Protein AF-A0A384KGP7-F1 (afdb_monomer)

Solvent-accessible surface area (backbone atoms only — not comparable to full-atom values): 6827 Å² total; per-residue (Å²): 132,84,85,70,62,45,77,57,67,68,59,53,52,50,53,49,53,56,48,69,69,35,86,45,42,75,49,75,47,37,33,96,32,83,85,75,50,64,30,38,41,29,36,30,44,22,80,66,40,88,73,60,54,51,92,55,60,26,38,38,39,41,34,64,24,25,58,81,92,47,74,32,37,38,41,36,40,40,29,82,60,73,25,43,32,36,32,49,35,26,60,82,90,49,67,90,63,40,68,64,36,77,52,72,52,72,52,81,80,73,78,79,79,77,82,77,84,129

Mean predicted aligned error: 6.72 Å

Secondary structure (DSSP, 8-state):
-PPPSBPPHHHHHHHHHHHHT-TTEEEEEEES-TTT--EEEEEE-TTTSSS---SSPPEEEEEEEEETTEEEEEEEEE-TTT-EEEEEEESSS-GGG-SSEEEEEE------------

Nearest PDB structures (foldseek):
  3mm0-assembly1_B  TM=4.408E-01  e=1.819E+00  Gallus gallus
  2of8-assembly1_B  TM=4.603E-01  e=4.304E+00  Gallus gallus
  2fhl-assembly1_A  TM=4.790E-01  e=6.274E+00  Gallus gallus
  3mm0-assembly1_C  TM=4.289E-01  e=5.059E+00  Gallus gallus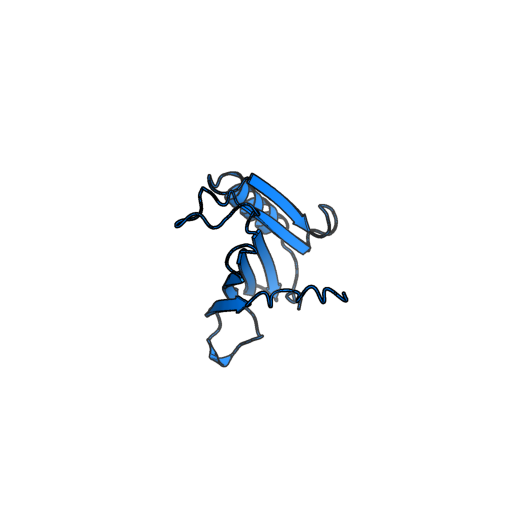

Organism: Haloferax volcanii (strain ATCC 29605 / DSM 3757 / JCM 8879 / NBRC 14742 / NCIMB 2012 / VKM B-1768 / DS2) (NCBI:txid309800)

Foldseek 3Di:
DQADADDDVVVVVVVQVVQVPDPQFDDKAQPPHPVVRQWIKTWGDQVPDVVRQDDGTKIWIWGWHDDDPDIWIWTKIARPRFQKIKIWTQHDPCPVQPRIHIDIDHDDPDPPPPPDDD

Structure (mmCIF, N/CA/C/O backbone):
data_AF-A0A384KGP7-F1
#
_entry.id   AF-A0A384KGP7-F1
#
loop_
_atom_site.group_PDB
_atom_site.id
_atom_site.type_symbol
_atom_site.label_atom_id
_atom_site.label_alt_id
_atom_site.label_comp_id
_atom_site.label_asym_id
_atom_site.label_entity_id
_atom_site.label_seq_id
_atom_site.pdbx_PDB_ins_code
_atom_site.Cartn_x
_atom_site.Cartn_y
_atom_site.Cartn_z
_atom_site.occupancy
_atom_site.B_iso_or_equiv
_atom_site.auth_seq_id
_atom_site.auth_comp_id
_atom_site.auth_asym_id
_atom_site.auth_atom_id
_atom_site.pdbx_PDB_model_num
ATOM 1 N N . MET A 1 1 ? 14.121 3.043 1.998 1.00 52.97 1 MET A N 1
ATOM 2 C CA . MET A 1 1 ? 14.757 3.522 0.748 1.00 52.97 1 MET A CA 1
ATOM 3 C C . MET A 1 1 ? 13.686 3.532 -0.331 1.00 52.97 1 MET A C 1
ATOM 5 O O . MET A 1 1 ? 12.874 2.626 -0.308 1.00 52.97 1 MET A O 1
ATOM 9 N N . GLU A 1 2 ? 13.605 4.547 -1.188 1.00 71.06 2 GLU A N 1
ATOM 10 C CA . GLU A 1 2 ? 12.658 4.554 -2.324 1.00 71.06 2 GLU A CA 1
ATOM 11 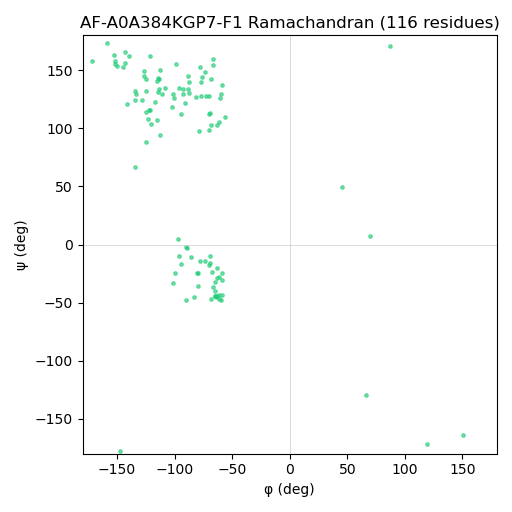C C . GLU A 1 2 ? 13.158 3.591 -3.415 1.00 71.06 2 GLU A C 1
ATOM 13 O O . GLU A 1 2 ? 14.373 3.414 -3.554 1.00 71.06 2 GLU A O 1
ATOM 18 N N . LEU A 1 3 ? 12.254 2.961 -4.170 1.00 81.75 3 LEU A N 1
ATOM 19 C CA . LEU A 1 3 ? 12.644 2.105 -5.292 1.00 81.75 3 LEU A CA 1
ATOM 20 C C . LEU A 1 3 ? 13.245 2.930 -6.436 1.00 81.75 3 LEU A C 1
ATOM 22 O O . LEU A 1 3 ? 12.778 4.022 -6.768 1.00 81.75 3 LEU A O 1
ATOM 26 N N . SER A 1 4 ? 14.262 2.368 -7.088 1.00 83.94 4 SER A N 1
ATOM 27 C CA . SER A 1 4 ? 14.830 2.930 -8.313 1.00 83.94 4 SER A CA 1
ATOM 28 C C . SER A 1 4 ? 13.954 2.630 -9.532 1.00 83.94 4 SER A C 1
ATOM 30 O O . SER A 1 4 ? 13.288 1.601 -9.579 1.00 83.94 4 SER A O 1
ATOM 32 N N . GLY A 1 5 ? 14.003 3.492 -10.548 1.00 88.50 5 GLY A N 1
ATOM 33 C CA . GLY A 1 5 ? 13.313 3.286 -11.824 1.00 88.50 5 GLY A CA 1
ATOM 34 C C . GLY A 1 5 ? 12.284 4.367 -12.139 1.00 88.50 5 GLY A C 1
ATOM 35 O O . GLY A 1 5 ? 12.215 5.398 -11.469 1.00 88.50 5 GLY A O 1
ATOM 36 N N . THR A 1 6 ? 11.502 4.146 -13.192 1.00 91.94 6 THR A N 1
ATOM 37 C CA . THR A 1 6 ? 10.477 5.084 -13.663 1.00 91.94 6 THR A CA 1
ATOM 38 C C . THR A 1 6 ? 9.086 4.703 -13.169 1.00 91.94 6 THR A C 1
ATOM 40 O O . THR A 1 6 ? 8.807 3.548 -12.850 1.00 91.94 6 THR A O 1
ATOM 43 N N . ILE A 1 7 ? 8.208 5.703 -13.096 1.00 91.19 7 ILE A N 1
ATOM 44 C CA . ILE A 1 7 ? 6.793 5.535 -12.758 1.00 91.19 7 ILE A CA 1
ATOM 45 C C . ILE A 1 7 ? 5.998 5.384 -14.050 1.00 91.19 7 ILE A C 1
ATOM 47 O O . ILE A 1 7 ? 6.141 6.207 -14.954 1.00 91.19 7 ILE A O 1
ATOM 51 N N . ASP A 1 8 ? 5.106 4.400 -14.092 1.00 91.19 8 ASP A N 1
ATOM 52 C CA . ASP A 1 8 ? 4.021 4.357 -15.069 1.00 91.19 8 ASP A CA 1
ATOM 53 C C . ASP A 1 8 ? 2.718 4.802 -14.390 1.00 91.19 8 ASP A C 1
ATOM 55 O O . ASP A 1 8 ? 2.250 4.182 -13.431 1.00 91.19 8 ASP A O 1
ATOM 59 N N . SER A 1 9 ? 2.129 5.898 -14.878 1.00 90.38 9 SER A N 1
ATOM 60 C CA . SER A 1 9 ? 0.891 6.443 -14.306 1.00 90.38 9 SER A CA 1
ATOM 61 C C . SER A 1 9 ? -0.300 5.498 -14.465 1.00 90.38 9 SER A C 1
ATOM 63 O O . SER A 1 9 ? -1.141 5.453 -13.572 1.00 90.38 9 SER A O 1
ATOM 65 N N . SER A 1 10 ? -0.356 4.713 -15.544 1.00 93.25 10 SER A N 1
ATOM 66 C CA . SER A 1 10 ? -1.457 3.772 -15.787 1.00 93.25 10 SER A CA 1
ATOM 67 C C . SER A 1 10 ? -1.468 2.633 -14.763 1.00 93.25 10 SER A C 1
ATOM 69 O O . SER A 1 10 ? -2.528 2.232 -14.281 1.00 93.25 10 SER A O 1
ATOM 71 N N . VAL A 1 11 ? -0.281 2.174 -14.349 1.00 94.62 11 VAL A N 1
ATOM 72 C CA . VAL A 1 11 ? -0.124 1.183 -13.277 1.00 94.62 11 VAL A CA 1
ATOM 73 C C . VAL A 1 11 ? -0.616 1.758 -11.953 1.00 94.62 11 VAL A C 1
ATOM 75 O O . VAL A 1 11 ? -1.378 1.105 -11.248 1.00 94.62 11 VAL A O 1
ATOM 78 N N . TYR A 1 12 ? -0.246 2.999 -11.631 1.00 94.00 12 TYR A N 1
ATOM 79 C CA . TYR A 1 12 ? -0.684 3.659 -10.398 1.00 94.00 12 TYR A CA 1
ATOM 80 C C . TYR A 1 12 ? -2.196 3.896 -10.364 1.00 94.00 12 TYR A C 1
ATOM 82 O O . TYR A 1 12 ? -2.831 3.683 -9.334 1.00 94.00 12 TYR A O 1
ATOM 90 N N . GLU A 1 13 ? -2.792 4.291 -11.486 1.00 94.19 13 GLU A N 1
ATOM 91 C CA . GLU A 1 13 ? -4.241 4.458 -11.606 1.00 94.19 13 GLU A CA 1
ATOM 92 C C . GLU A 1 13 ? -4.978 3.127 -11.418 1.00 94.19 13 GLU A C 1
ATOM 94 O O . GLU A 1 13 ? -5.942 3.069 -10.653 1.00 94.19 13 GLU A O 1
ATOM 99 N N . GLY A 1 14 ? -4.485 2.047 -12.032 1.00 96.62 14 GLY A N 1
ATOM 100 C CA . GLY A 1 14 ? -5.044 0.706 -11.862 1.00 96.62 14 GLY A CA 1
ATOM 101 C C . GLY A 1 14 ? -4.907 0.172 -10.433 1.00 96.62 14 GLY A C 1
ATOM 102 O O . GLY A 1 14 ? -5.871 -0.346 -9.872 1.00 96.62 14 GLY A O 1
ATOM 103 N N . LEU A 1 15 ? -3.735 0.333 -9.811 1.00 96.50 15 LEU A N 1
ATOM 104 C CA . LEU A 1 15 ? -3.504 -0.063 -8.417 1.00 96.50 15 LEU A CA 1
ATOM 105 C C . LEU A 1 15 ? -4.412 0.713 -7.461 1.00 96.50 15 LEU A C 1
ATOM 107 O O . LEU A 1 15 ? -5.016 0.121 -6.565 1.00 96.50 15 LEU A O 1
ATOM 111 N N . LYS A 1 16 ? -4.560 2.023 -7.678 1.00 95.75 16 LYS A N 1
ATOM 112 C CA . LYS A 1 16 ? -5.462 2.857 -6.887 1.00 95.75 16 LYS A CA 1
ATOM 113 C C . LYS A 1 16 ? -6.912 2.391 -7.021 1.00 95.75 16 LYS A C 1
ATOM 115 O O . LYS A 1 16 ? -7.573 2.235 -6.000 1.00 95.75 16 LYS A O 1
ATOM 120 N N . ASP A 1 17 ? -7.389 2.124 -8.237 1.00 97.38 17 ASP A N 1
ATOM 121 C CA . ASP A 1 17 ? -8.745 1.607 -8.471 1.00 97.38 17 ASP A CA 1
ATOM 122 C C . ASP A 1 17 ? -8.984 0.263 -7.757 1.00 97.38 17 ASP A C 1
ATOM 124 O O . ASP A 1 17 ? -10.008 0.075 -7.097 1.00 97.38 17 ASP A O 1
ATOM 128 N N . VAL A 1 18 ? -8.018 -0.660 -7.820 1.00 97.56 18 VAL A N 1
ATOM 129 C CA . VAL A 1 18 ? -8.095 -1.949 -7.110 1.00 97.56 18 VAL A CA 1
ATOM 130 C C . VAL A 1 18 ? -8.227 -1.745 -5.602 1.00 97.56 18 VAL A C 1
ATOM 132 O O . VAL A 1 18 ? -9.101 -2.355 -4.983 1.00 97.56 18 VAL A O 1
ATOM 135 N N . LEU A 1 19 ? -7.396 -0.881 -5.013 1.00 97.50 19 LEU A N 1
ATOM 136 C CA . LEU A 1 19 ? -7.429 -0.597 -3.578 1.00 97.50 19 LEU A CA 1
ATOM 137 C C . LEU A 1 19 ? -8.744 0.073 -3.169 1.00 97.50 19 LEU A C 1
ATOM 139 O O . LEU A 1 19 ? -9.371 -0.356 -2.207 1.00 97.50 19 LEU A O 1
ATOM 143 N N . GLN A 1 20 ? -9.220 1.054 -3.937 1.00 97.38 20 GLN A N 1
ATOM 144 C CA . GLN A 1 20 ? -10.469 1.769 -3.653 1.00 97.38 20 GLN A CA 1
ATOM 145 C C . GLN A 1 20 ? -11.707 0.863 -3.661 1.00 97.38 20 GLN A C 1
ATOM 147 O O . GLN A 1 20 ? -12.690 1.155 -2.983 1.00 97.38 20 GLN A O 1
ATOM 152 N N . ARG A 1 21 ? -11.678 -0.235 -4.422 1.00 97.44 21 ARG A N 1
ATOM 153 C CA . ARG A 1 21 ? -12.776 -1.211 -4.478 1.00 97.44 21 ARG A CA 1
ATOM 154 C C . ARG A 1 21 ? -12.709 -2.271 -3.380 1.00 97.44 21 ARG A C 1
ATOM 156 O O . ARG A 1 21 ? -13.666 -3.032 -3.227 1.00 97.44 21 ARG A O 1
ATOM 163 N N . HIS A 1 22 ? -11.604 -2.369 -2.643 1.00 97.56 22 HIS A N 1
ATOM 164 C CA . HIS A 1 22 ? -11.451 -3.406 -1.634 1.00 97.56 22 HIS A CA 1
ATOM 165 C C . HIS A 1 22 ? -12.254 -3.062 -0.366 1.00 97.56 22 HIS A C 1
ATOM 167 O O . HIS A 1 22 ? -12.049 -1.997 0.210 1.00 97.56 22 HIS A O 1
ATOM 173 N N . PRO A 1 23 ? -13.120 -3.958 0.151 1.00 96.50 23 PRO A N 1
ATOM 174 C CA . PRO A 1 23 ? -13.957 -3.647 1.309 1.00 96.50 23 PRO A CA 1
ATOM 175 C C . PRO A 1 23 ? -13.180 -3.260 2.569 1.00 96.50 23 PRO A C 1
ATOM 177 O O . PRO A 1 23 ? -13.698 -2.508 3.381 1.00 96.50 23 PRO A O 1
ATOM 180 N N . ALA A 1 24 ? -11.970 -3.773 2.783 1.00 96.94 24 ALA A N 1
ATOM 181 C CA . ALA A 1 24 ? -11.187 -3.404 3.965 1.00 96.94 24 ALA A CA 1
ATOM 182 C C . ALA A 1 24 ? -10.597 -1.986 3.900 1.00 96.94 24 ALA A C 1
ATOM 184 O O . ALA A 1 24 ? -10.150 -1.494 4.925 1.00 96.94 24 ALA A O 1
ATOM 185 N N . VAL A 1 25 ? -10.578 -1.347 2.728 1.00 98.06 25 VAL A N 1
ATOM 186 C CA . VAL A 1 25 ? -9.933 -0.048 2.519 1.00 98.06 25 VAL A CA 1
ATOM 187 C C . VAL A 1 25 ? -10.907 1.084 2.838 1.00 98.06 25 VAL A C 1
ATOM 189 O O . VAL A 1 25 ? -12.041 1.095 2.358 1.00 98.06 25 VAL A O 1
ATOM 192 N N . THR A 1 26 ? -10.463 2.044 3.646 1.00 97.75 26 THR A N 1
ATOM 193 C CA . THR A 1 26 ? -11.242 3.229 4.043 1.00 97.75 26 THR A CA 1
ATOM 194 C C . THR A 1 26 ? -10.838 4.473 3.263 1.00 97.75 26 THR A C 1
ATOM 196 O O . THR A 1 26 ? -11.687 5.318 2.974 1.00 97.75 26 THR A O 1
ATOM 199 N N . SER A 1 27 ? -9.564 4.587 2.892 1.00 97.19 27 SER A N 1
ATOM 200 C CA . SER A 1 27 ? -9.032 5.705 2.115 1.00 97.19 27 SER A CA 1
ATOM 201 C C . SER A 1 27 ? -7.856 5.250 1.244 1.00 97.19 27 SER A C 1
ATOM 203 O O . SER A 1 27 ? -7.203 4.251 1.540 1.00 97.19 27 SER A O 1
ATOM 205 N N . VAL A 1 28 ? -7.616 5.956 0.131 1.00 97.38 28 VAL A N 1
ATOM 206 C CA . VAL A 1 28 ? -6.460 5.727 -0.754 1.00 97.38 28 VAL A CA 1
ATOM 207 C C . VAL A 1 28 ? -5.930 7.064 -1.266 1.00 97.38 28 VAL A C 1
ATOM 209 O O . VAL A 1 28 ? -6.654 7.794 -1.958 1.00 97.38 28 VAL A O 1
ATOM 212 N N . SER A 1 29 ? -4.665 7.367 -0.983 1.00 94.06 29 SER A N 1
ATOM 213 C CA . SER A 1 29 ? -3.961 8.582 -1.404 1.00 94.06 29 SER A CA 1
ATOM 214 C C . SER A 1 29 ? -2.720 8.263 -2.243 1.00 94.06 29 SER A C 1
ATOM 216 O O . SER A 1 29 ? -2.219 7.140 -2.273 1.00 94.06 29 SER A O 1
ATOM 218 N N . TYR A 1 30 ? -2.245 9.273 -2.971 1.00 91.94 30 TYR A N 1
ATOM 219 C CA . TYR A 1 30 ? -0.894 9.283 -3.522 1.00 91.94 30 TYR A CA 1
ATOM 220 C C . TYR A 1 30 ? -0.003 10.060 -2.560 1.00 91.94 30 TYR A C 1
ATOM 222 O O . TYR A 1 30 ? -0.375 11.166 -2.173 1.00 91.94 30 TYR A O 1
ATOM 230 N N . GLU A 1 31 ? 1.174 9.528 -2.261 1.00 89.75 31 GLU A N 1
ATOM 231 C CA . GLU A 1 31 ? 2.134 10.132 -1.343 1.00 89.75 31 GLU A CA 1
ATOM 232 C C . GLU A 1 31 ? 3.412 10.581 -2.082 1.00 89.75 31 GLU A C 1
ATOM 234 O O . GLU A 1 31 ? 3.857 9.898 -3.015 1.00 89.75 31 GLU A O 1
ATOM 239 N N . PRO A 1 32 ? 4.026 11.725 -1.715 1.00 81.38 32 PRO A N 1
ATOM 240 C CA . PRO A 1 32 ? 3.539 12.687 -0.716 1.00 81.38 32 PRO A CA 1
ATOM 241 C C . PRO A 1 32 ? 2.2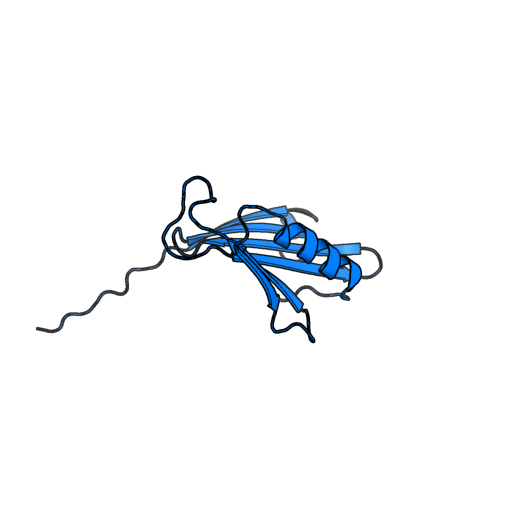98 13.470 -1.180 1.00 81.38 32 PRO A C 1
ATOM 243 O O . PRO A 1 32 ? 1.613 14.084 -0.372 1.00 81.38 32 PRO A O 1
ATOM 246 N N . ASP A 1 33 ? 2.023 13.482 -2.487 1.00 81.75 33 ASP A N 1
ATOM 247 C CA . ASP A 1 33 ? 0.833 14.106 -3.051 1.00 81.75 33 ASP A CA 1
ATOM 248 C C . ASP A 1 33 ? 0.488 13.538 -4.442 1.00 81.75 33 ASP A C 1
ATOM 250 O O . ASP A 1 33 ? 1.232 12.762 -5.053 1.00 81.75 33 ASP A O 1
ATOM 254 N N . SER A 1 34 ? -0.664 13.963 -4.969 1.00 69.31 34 SER A N 1
ATOM 255 C CA . SER A 1 34 ? -1.191 13.548 -6.278 1.00 69.31 34 SER A CA 1
ATOM 256 C C . SER A 1 34 ? -0.425 14.060 -7.504 1.00 69.31 34 SER A C 1
ATOM 258 O O . SER A 1 34 ? -0.711 13.605 -8.612 1.00 69.31 34 SER A O 1
ATOM 260 N N . ILE A 1 35 ? 0.513 14.990 -7.329 1.00 65.19 35 ILE A N 1
ATOM 261 C CA . ILE A 1 35 ? 1.364 15.535 -8.390 1.00 65.19 35 ILE A CA 1
ATOM 262 C C . ILE A 1 35 ? 2.635 14.688 -8.492 1.00 65.19 35 ILE A C 1
ATOM 264 O O . ILE A 1 35 ? 2.994 14.264 -9.587 1.00 65.19 35 ILE A O 1
ATOM 268 N N . VAL A 1 36 ? 3.288 14.402 -7.360 1.00 74.31 36 VAL A N 1
ATOM 269 C CA . VAL A 1 36 ? 4.546 13.639 -7.319 1.00 74.31 36 VAL A CA 1
ATOM 270 C C . VAL A 1 36 ? 4.303 12.128 -7.440 1.00 74.31 36 VAL A C 1
ATOM 272 O O . VAL A 1 36 ? 5.103 11.441 -8.071 1.00 74.31 36 VAL A O 1
ATOM 275 N N . LYS A 1 37 ? 3.202 11.607 -6.870 1.00 80.25 37 LYS A N 1
ATOM 276 C CA . LYS A 1 37 ? 2.766 10.196 -6.954 1.00 80.25 37 LYS A CA 1
ATOM 277 C C . LYS A 1 37 ? 3.889 9.171 -6.724 1.00 80.25 37 LYS A C 1
ATOM 279 O O . LYS A 1 37 ? 4.053 8.238 -7.510 1.00 80.25 37 LYS A O 1
ATOM 284 N N . LYS A 1 38 ? 4.679 9.313 -5.655 1.00 83.62 38 LYS A N 1
ATOM 285 C CA . LYS A 1 38 ? 5.787 8.380 -5.395 1.00 83.62 38 LYS A CA 1
ATOM 286 C C . LYS A 1 38 ? 5.281 6.998 -5.018 1.00 83.62 38 LYS A C 1
ATOM 288 O O . LYS A 1 38 ? 5.756 6.019 -5.586 1.00 83.62 38 LYS A O 1
ATOM 293 N N . PHE A 1 39 ? 4.319 6.901 -4.115 1.00 89.81 39 PHE A N 1
ATOM 294 C CA . PHE A 1 39 ? 3.688 5.639 -3.733 1.00 89.81 39 PHE A CA 1
ATOM 295 C C . PHE A 1 39 ? 2.197 5.856 -3.470 1.00 89.81 39 PHE A C 1
ATOM 297 O O . PHE A 1 39 ? 1.729 6.994 -3.414 1.00 89.81 39 PHE A O 1
ATOM 304 N N . ILE A 1 40 ? 1.439 4.767 -3.405 1.00 95.62 40 ILE A N 1
ATOM 305 C CA . ILE A 1 40 ? 0.031 4.768 -3.016 1.00 95.62 40 ILE A CA 1
ATOM 306 C C . ILE A 1 40 ? -0.029 4.307 -1.569 1.00 95.62 40 ILE A C 1
ATOM 308 O O . ILE A 1 40 ? 0.532 3.262 -1.252 1.00 95.62 40 ILE A O 1
ATOM 312 N N . GLN A 1 41 ? -0.715 5.055 -0.71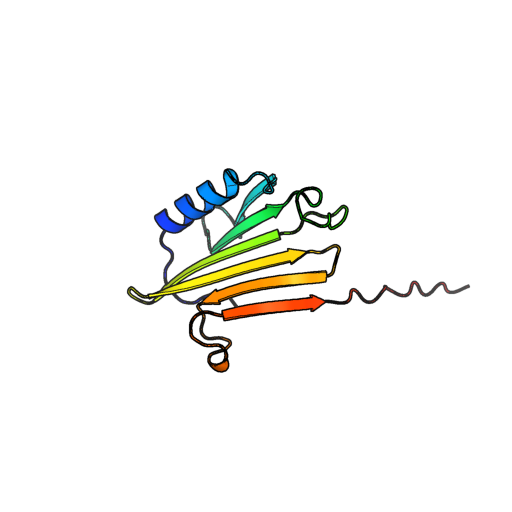5 1.00 97.12 41 GLN A N 1
ATOM 313 C CA . GLN A 1 41 ? -1.011 4.623 0.644 1.00 97.12 41 GLN A CA 1
ATOM 314 C C . GLN A 1 41 ? -2.508 4.365 0.758 1.00 97.12 41 GLN A C 1
ATOM 316 O O . GLN A 1 41 ? -3.326 5.196 0.358 1.00 97.12 41 GLN A O 1
ATOM 321 N N . ALA A 1 42 ? -2.869 3.194 1.274 1.00 98.00 42 ALA A N 1
ATOM 322 C CA . ALA A 1 42 ? -4.240 2.862 1.625 1.00 98.00 42 ALA A CA 1
ATOM 323 C C . ALA A 1 42 ? -4.367 2.680 3.137 1.00 98.00 42 ALA A C 1
ATOM 325 O O . ALA A 1 42 ? -3.591 1.938 3.737 1.00 98.00 42 ALA A O 1
ATOM 326 N N . GLU A 1 43 ? -5.365 3.317 3.742 1.00 98.12 43 GLU A N 1
ATOM 327 C CA . GLU A 1 43 ? -5.761 3.034 5.121 1.00 98.12 43 GLU A CA 1
ATOM 328 C C . GLU A 1 43 ? -6.794 1.908 5.142 1.00 98.12 43 GLU A C 1
ATOM 330 O O . GLU A 1 43 ? -7.646 1.794 4.251 1.00 98.12 43 GLU A O 1
ATOM 335 N N . LEU A 1 44 ? -6.720 1.074 6.175 1.00 98.12 44 LEU A N 1
ATOM 336 C CA . LEU A 1 44 ? -7.580 -0.086 6.355 1.00 98.12 44 LEU A CA 1
ATOM 337 C C . LEU A 1 44 ? -8.482 0.084 7.583 1.00 98.12 44 LEU A C 1
ATOM 339 O O . LEU A 1 44 ? -8.054 0.594 8.616 1.00 98.12 44 LEU A O 1
ATOM 343 N N . ASP A 1 45 ? -9.723 -0.398 7.494 1.00 97.69 45 ASP A N 1
ATOM 344 C CA . ASP A 1 45 ? -10.619 -0.539 8.646 1.00 97.69 45 ASP A CA 1
ATOM 345 C C . ASP A 1 45 ? -10.084 -1.668 9.544 1.00 97.69 45 ASP A C 1
ATOM 347 O O . ASP A 1 45 ? -10.128 -2.839 9.139 1.00 97.69 45 ASP A O 1
ATOM 351 N N . PRO A 1 46 ? -9.601 -1.369 10.764 1.00 96.94 46 PRO A N 1
ATOM 352 C CA . PRO A 1 46 ? -9.010 -2.381 11.632 1.00 96.94 46 PRO A CA 1
ATOM 353 C C . PRO A 1 46 ? -10.008 -3.467 12.053 1.00 96.94 46 PRO A C 1
ATOM 355 O O . PRO A 1 46 ? -9.589 -4.565 12.414 1.00 96.94 46 PRO A O 1
ATOM 358 N N . ASN A 1 47 ? -11.320 -3.211 11.971 1.00 97.38 47 ASN A N 1
ATOM 359 C CA . ASN A 1 47 ? -12.353 -4.213 12.258 1.00 97.38 47 ASN A CA 1
ATOM 360 C C . ASN A 1 47 ? -12.556 -5.209 11.108 1.00 97.38 47 ASN A C 1
ATOM 362 O O . ASN A 1 47 ? -13.210 -6.236 11.294 1.00 97.38 47 ASN A O 1
ATOM 366 N N . ARG A 1 48 ? -12.033 -4.902 9.914 1.00 96.19 48 ARG A N 1
ATOM 367 C CA . ARG A 1 48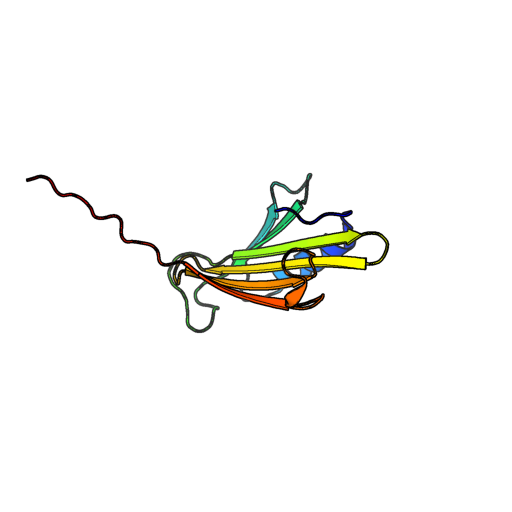 ? -12.095 -5.771 8.729 1.00 96.19 48 ARG A CA 1
ATOM 368 C C . ARG A 1 48 ? -10.830 -6.607 8.544 1.00 96.19 48 ARG A C 1
ATOM 370 O O . ARG A 1 48 ? -10.836 -7.525 7.726 1.00 96.19 48 ARG A O 1
ATOM 377 N N . VAL A 1 49 ? -9.772 -6.323 9.303 1.00 93.94 49 VAL A N 1
ATOM 378 C CA . VAL A 1 49 ? -8.608 -7.208 9.437 1.00 93.94 49 VAL A CA 1
ATOM 379 C C . VAL A 1 49 ? -8.976 -8.369 10.365 1.00 93.94 49 VAL A C 1
ATOM 381 O O . VAL A 1 49 ? -9.761 -8.198 11.295 1.00 93.94 49 VAL A O 1
ATOM 384 N N . VAL A 1 50 ? -8.465 -9.574 10.093 1.00 91.88 50 VAL A N 1
ATOM 385 C CA . VAL A 1 50 ? -8.805 -10.784 10.859 1.00 91.88 50 VAL A CA 1
ATOM 386 C C . VAL A 1 50 ? -7.540 -11.400 11.472 1.00 91.88 50 VAL A C 1
ATOM 388 O O . VAL A 1 50 ? -6.691 -11.879 10.719 1.00 91.88 50 VAL A O 1
ATOM 391 N N . PRO A 1 51 ? -7.420 -11.453 12.816 1.00 93.19 51 PRO A N 1
ATOM 392 C CA . PRO A 1 51 ? -8.328 -10.855 13.805 1.00 93.19 51 PRO A CA 1
ATOM 393 C C . PRO A 1 51 ? -8.306 -9.318 13.751 1.00 93.19 51 PRO A C 1
ATOM 395 O O . PRO A 1 51 ? -7.341 -8.738 13.258 1.00 93.19 51 PRO A O 1
ATOM 398 N N . ALA A 1 52 ? -9.352 -8.670 14.275 1.00 95.19 52 ALA A N 1
ATOM 399 C CA . ALA A 1 52 ? -9.398 -7.210 14.355 1.00 95.19 52 ALA A CA 1
ATOM 400 C C . ALA A 1 52 ? -8.219 -6.685 15.185 1.00 95.19 52 ALA A C 1
ATOM 402 O O . ALA A 1 52 ? -7.882 -7.267 16.221 1.00 95.19 52 ALA A O 1
ATOM 403 N N . THR A 1 53 ? -7.581 -5.611 14.722 1.00 93.00 53 THR A N 1
ATOM 404 C CA . THR A 1 53 ? -6.229 -5.260 15.182 1.00 93.00 53 THR A CA 1
ATOM 405 C C . THR A 1 53 ? -6.180 -4.163 16.240 1.00 93.00 53 THR A C 1
ATOM 407 O O . THR A 1 53 ? -5.254 -4.162 17.047 1.00 93.00 53 THR A O 1
ATOM 410 N N . GLY A 1 54 ? -7.179 -3.279 16.317 1.00 93.31 54 GLY A N 1
ATOM 411 C CA . GLY A 1 54 ? -7.261 -2.226 17.33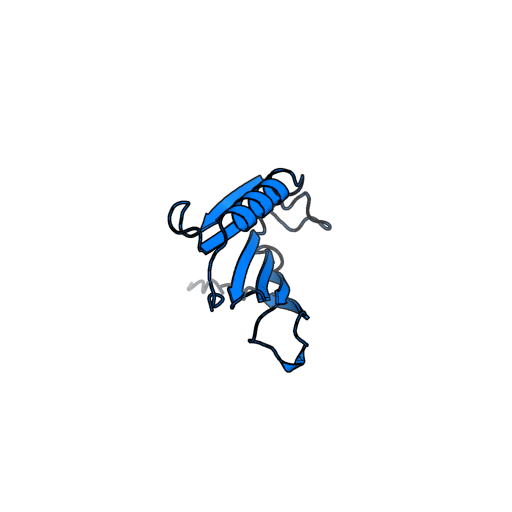6 1.00 93.31 54 GLY A CA 1
ATOM 412 C C . GLY A 1 54 ? -7.994 -0.969 16.853 1.00 93.31 54 GLY A C 1
ATOM 413 O O . GLY A 1 54 ? -8.737 -1.042 15.879 1.00 93.31 54 GLY A O 1
ATOM 414 N N . PRO A 1 55 ? -7.855 0.175 17.548 1.00 95.00 55 PRO A N 1
ATOM 415 C CA . PRO A 1 55 ? -8.532 1.416 17.168 1.00 95.00 55 PRO A CA 1
ATOM 416 C C . PRO A 1 55 ? -7.847 2.191 16.031 1.00 95.00 55 PRO A C 1
ATOM 418 O O . PRO A 1 55 ? -8.518 2.967 15.356 1.00 95.00 55 PRO A O 1
ATOM 421 N N . GLU A 1 56 ? -6.539 2.015 15.825 1.00 96.50 56 GLU A N 1
ATOM 422 C CA . GLU A 1 56 ? -5.784 2.766 14.817 1.00 96.50 56 GLU A CA 1
ATOM 423 C C . GLU A 1 56 ? -5.851 2.065 13.448 1.00 96.50 56 GLU A C 1
ATOM 425 O O . GLU A 1 56 ? -5.752 0.835 13.398 1.00 96.50 56 GLU A O 1
ATOM 430 N N . PRO A 1 57 ? -5.985 2.794 12.329 1.00 96.94 57 PRO A N 1
ATOM 431 C CA . PRO A 1 57 ? -6.017 2.188 11.002 1.00 96.94 57 PRO A CA 1
ATOM 432 C C . PRO A 1 57 ? -4.635 1.629 10.612 1.00 96.94 57 PRO A C 1
ATOM 434 O O . PRO A 1 57 ? -3.641 2.358 10.663 1.00 96.94 57 PRO A O 1
ATOM 437 N N . PRO A 1 58 ? -4.534 0.353 10.198 1.00 97.50 58 PRO A N 1
ATOM 438 C CA . PRO A 1 58 ? -3.351 -0.154 9.516 1.00 97.50 58 PRO A CA 1
ATOM 439 C C . PRO A 1 58 ? -3.189 0.505 8.146 1.00 97.50 58 PRO A C 1
ATOM 441 O O . PRO A 1 58 ? -4.176 0.908 7.524 1.00 97.50 58 PRO A O 1
ATOM 444 N N . THR A 1 59 ? -1.958 0.556 7.647 1.00 97.69 59 THR A N 1
ATOM 445 C CA . THR A 1 59 ? -1.656 1.082 6.314 1.00 97.69 59 THR A CA 1
ATOM 446 C C . THR A 1 59 ? -1.167 -0.013 5.379 1.00 97.69 59 THR A C 1
ATOM 448 O O . THR A 1 59 ? -0.553 -0.995 5.800 1.00 97.69 59 THR A O 1
ATOM 451 N N . LEU A 1 60 ? -1.444 0.163 4.090 1.00 97.62 60 LEU A N 1
ATOM 452 C CA . LEU A 1 60 ? -0.863 -0.599 2.997 1.00 97.62 60 LEU A CA 1
ATOM 453 C C . LEU A 1 60 ? -0.187 0.376 2.030 1.00 97.62 60 LEU A C 1
ATOM 455 O O . LEU A 1 60 ? -0.864 1.093 1.291 1.00 97.62 60 LEU A O 1
ATOM 459 N N . ASP A 1 61 ? 1.140 0.377 2.032 1.00 96.44 61 ASP A N 1
ATOM 460 C CA . ASP A 1 61 ? 1.959 1.179 1.130 1.00 96.44 61 ASP A CA 1
ATOM 461 C C . ASP A 1 61 ? 2.307 0.364 -0.118 1.00 96.44 61 ASP A C 1
ATOM 463 O O . ASP A 1 61 ? 2.790 -0.768 -0.030 1.00 96.44 61 ASP A O 1
ATOM 467 N N . VAL A 1 62 ? 2.067 0.941 -1.293 1.00 96.69 62 VAL A N 1
ATOM 468 C CA . VAL A 1 62 ? 2.338 0.324 -2.592 1.00 96.69 62 VAL A CA 1
ATOM 469 C C . VAL A 1 62 ? 3.223 1.241 -3.428 1.00 96.69 62 VAL A C 1
ATOM 471 O O . VAL A 1 62 ? 2.804 2.313 -3.867 1.00 96.69 62 VAL A O 1
ATOM 474 N N . GLU A 1 63 ? 4.447 0.798 -3.694 1.00 95.44 63 GLU A N 1
ATOM 475 C CA . GLU A 1 63 ? 5.375 1.435 -4.626 1.00 95.44 63 GLU A CA 1
ATOM 476 C C . GLU A 1 63 ? 5.618 0.507 -5.817 1.00 95.44 63 GLU A C 1
ATOM 478 O O . GLU A 1 63 ? 5.872 -0.684 -5.638 1.00 95.44 63 GLU A O 1
ATOM 483 N N . TRP A 1 64 ? 5.558 1.050 -7.034 1.00 95.25 64 TRP A N 1
ATOM 484 C CA . TRP A 1 64 ? 5.829 0.310 -8.265 1.00 95.25 64 TRP A CA 1
ATOM 485 C C . TRP A 1 64 ? 6.734 1.135 -9.184 1.00 95.25 64 TRP A C 1
ATOM 487 O O . TRP A 1 64 ? 6.507 2.327 -9.408 1.00 95.25 64 TRP A O 1
ATOM 497 N N . ARG A 1 65 ? 7.785 0.514 -9.712 1.00 94.19 65 ARG A N 1
ATOM 498 C CA . ARG A 1 65 ? 8.783 1.139 -10.587 1.00 94.19 65 ARG A CA 1
ATOM 499 C C . ARG A 1 65 ? 9.175 0.201 -11.714 1.00 94.19 65 ARG A C 1
ATOM 501 O O . ARG A 1 65 ? 8.984 -1.006 -11.608 1.00 94.19 65 ARG A O 1
ATOM 508 N N . PHE A 1 66 ? 9.770 0.754 -12.762 1.00 92.75 66 PHE A N 1
ATOM 509 C CA . PHE A 1 66 ? 10.328 -0.014 -13.870 1.00 92.75 66 PHE A CA 1
ATOM 510 C C . PHE A 1 66 ? 11.799 0.333 -14.097 1.00 92.75 66 PHE A C 1
ATOM 512 O O . PHE A 1 66 ? 12.174 1.507 -14.161 1.00 92.75 66 PHE A O 1
ATOM 519 N N . VAL A 1 67 ? 12.639 -0.693 -14.228 1.00 90.69 67 VAL A N 1
ATOM 520 C CA . VAL A 1 67 ? 14.038 -0.578 -14.656 1.00 90.69 67 VAL A CA 1
ATOM 521 C C . VAL A 1 67 ? 14.146 -1.245 -16.025 1.00 90.69 67 VAL A C 1
ATOM 523 O O . VAL A 1 67 ? 14.279 -2.462 -16.130 1.00 90.69 67 VAL A O 1
ATOM 526 N N . GLY A 1 68 ? 14.027 -0.447 -17.089 1.00 89.75 68 GLY A N 1
ATOM 527 C CA . GLY A 1 68 ? 13.739 -0.990 -18.420 1.00 89.75 68 GLY A CA 1
ATOM 528 C C . GLY A 1 68 ? 12.336 -1.598 -18.439 1.00 89.75 68 GLY A C 1
ATOM 529 O O . GLY A 1 68 ? 11.396 -0.957 -17.978 1.00 89.75 68 GLY A O 1
ATOM 530 N N . ASP A 1 69 ? 12.214 -2.839 -18.907 1.00 88.44 69 ASP A N 1
ATOM 531 C CA . ASP A 1 69 ? 10.940 -3.575 -18.928 1.00 88.44 69 ASP A CA 1
ATOM 532 C C . ASP A 1 69 ? 10.681 -4.373 -17.635 1.00 88.44 69 ASP A C 1
ATOM 534 O O . ASP A 1 69 ? 9.633 -5.000 -17.478 1.00 88.44 69 ASP A O 1
ATOM 538 N N . GLU A 1 70 ? 11.626 -4.366 -16.688 1.00 90.31 70 GLU A N 1
ATOM 539 C CA . GLU A 1 70 ? 11.529 -5.154 -15.460 1.00 90.31 70 GLU A CA 1
ATOM 540 C C . GLU A 1 70 ? 10.859 -4.358 -14.331 1.00 90.31 70 GLU A C 1
ATOM 542 O O . GLU A 1 70 ? 11.377 -3.306 -13.934 1.00 90.31 70 GLU A O 1
ATOM 547 N N . PRO A 1 71 ? 9.738 -4.842 -13.761 1.00 93.56 71 PRO A N 1
ATOM 548 C CA . PRO A 1 71 ? 9.098 -4.166 -12.647 1.00 93.56 71 PRO A CA 1
ATOM 549 C C . PRO A 1 71 ? 9.846 -4.426 -11.335 1.00 93.56 71 PRO A C 1
ATOM 551 O O . PRO A 1 71 ? 10.241 -5.553 -11.032 1.00 93.56 71 PRO A O 1
ATOM 554 N N . GLN A 1 72 ? 9.956 -3.383 -10.522 1.00 94.62 72 GLN A N 1
ATOM 555 C CA . GLN A 1 72 ? 10.303 -3.435 -9.106 1.00 94.62 72 GLN A CA 1
ATOM 556 C C . GLN A 1 72 ? 9.105 -2.952 -8.296 1.00 94.62 72 GLN A C 1
ATOM 558 O O . GLN A 1 72 ? 8.424 -2.010 -8.703 1.00 94.62 72 GLN A O 1
ATOM 563 N N . PHE A 1 73 ? 8.827 -3.578 -7.157 1.00 94.69 73 PHE A N 1
ATOM 564 C CA . PHE A 1 73 ? 7.695 -3.167 -6.332 1.00 94.69 73 PHE A CA 1
ATOM 565 C C . PHE A 1 73 ? 7.890 -3.462 -4.852 1.00 94.69 73 PHE A C 1
ATOM 567 O O . PHE A 1 73 ? 8.642 -4.357 -4.463 1.00 94.69 73 PHE A O 1
ATOM 574 N N . ARG A 1 74 ? 7.147 -2.720 -4.034 1.00 95.19 74 ARG A N 1
ATOM 575 C CA . ARG A 1 74 ? 6.975 -2.946 -2.601 1.00 95.19 74 ARG A CA 1
ATOM 576 C C . ARG A 1 74 ? 5.506 -2.819 -2.262 1.00 95.19 74 ARG A C 1
ATOM 578 O O . ARG A 1 74 ? 4.901 -1.796 -2.560 1.00 95.19 74 ARG A O 1
ATOM 585 N N . ILE A 1 75 ? 4.951 -3.859 -1.656 1.00 96.62 75 ILE A N 1
ATOM 586 C CA . ILE A 1 75 ? 3.591 -3.882 -1.119 1.00 96.62 75 ILE A CA 1
ATOM 587 C C . ILE A 1 75 ? 3.736 -4.182 0.366 1.00 96.62 75 ILE A C 1
ATOM 589 O O . ILE A 1 75 ? 4.030 -5.322 0.723 1.00 96.62 75 ILE A O 1
ATOM 593 N N . HIS A 1 76 ? 3.588 -3.167 1.212 1.00 96.00 76 HIS A N 1
ATOM 594 C CA . HIS A 1 76 ? 3.930 -3.230 2.629 1.00 96.00 76 HIS A CA 1
ATOM 595 C C . HIS A 1 76 ? 2.721 -2.903 3.501 1.00 96.00 76 HIS A C 1
ATOM 597 O O . HIS A 1 76 ? 2.218 -1.787 3.483 1.00 96.00 76 HIS A O 1
ATOM 603 N N . TYR A 1 77 ? 2.275 -3.875 4.285 1.00 96.88 77 TYR A N 1
ATOM 604 C CA . TYR A 1 77 ? 1.293 -3.704 5.345 1.00 96.88 77 TYR A CA 1
ATOM 605 C C . TYR A 1 77 ? 1.995 -3.339 6.656 1.00 96.88 77 TYR A C 1
ATOM 607 O O . TYR A 1 77 ? 2.960 -4.003 7.045 1.00 96.88 77 TYR A O 1
ATOM 615 N N . ALA A 1 78 ? 1.486 -2.334 7.362 1.00 96.25 78 ALA A N 1
ATOM 616 C CA . ALA A 1 78 ? 1.949 -1.962 8.691 1.00 96.25 78 ALA A CA 1
ATOM 617 C C . ALA A 1 78 ? 0.772 -1.743 9.644 1.00 96.25 78 ALA A C 1
ATOM 619 O O . ALA A 1 78 ? -0.158 -0.993 9.351 1.00 96.25 78 ALA A O 1
ATOM 620 N N . ASP A 1 79 ? 0.832 -2.380 10.811 1.00 95.62 79 AS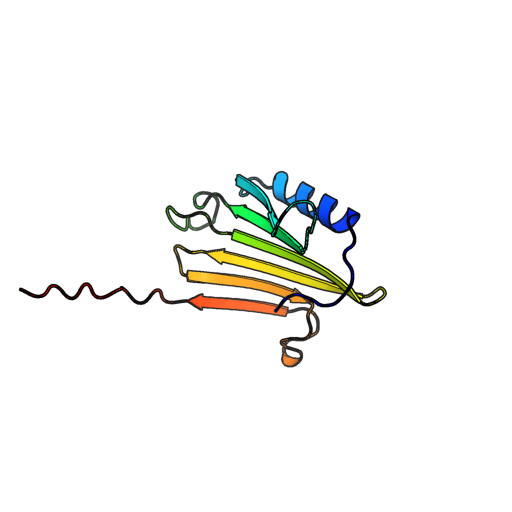P A N 1
ATOM 621 C CA . ASP A 1 79 ? -0.208 -2.293 11.827 1.00 95.62 79 ASP A CA 1
ATOM 622 C C . ASP A 1 79 ? 0.304 -1.608 13.099 1.00 95.62 79 ASP A C 1
ATOM 624 O O . ASP A 1 79 ? 1.048 -2.207 13.888 1.00 95.62 79 ASP A O 1
ATOM 628 N N . PRO A 1 80 ? -0.114 -0.360 13.359 1.00 94.69 80 PRO A N 1
ATOM 629 C CA . PRO A 1 80 ? 0.342 0.389 14.524 1.00 94.69 80 PRO A CA 1
ATOM 630 C C . PRO A 1 80 ? -0.179 -0.166 15.859 1.00 94.69 80 PRO A C 1
ATOM 632 O O . PRO A 1 80 ? 0.363 0.203 16.912 1.00 94.69 80 PRO A O 1
ATOM 635 N N . ASN A 1 81 ? -1.214 -1.014 15.844 1.00 94.62 81 ASN A N 1
ATOM 636 C CA . ASN A 1 81 ? -1.814 -1.584 17.048 1.00 94.62 81 ASN A CA 1
ATOM 637 C C . ASN A 1 81 ? -1.044 -2.813 17.531 1.00 94.62 81 ASN A C 1
ATOM 639 O O . ASN A 1 81 ? -0.753 -2.940 18.720 1.00 94.62 81 ASN A O 1
ATOM 643 N N . THR A 1 82 ? -0.699 -3.707 16.604 1.00 93.31 82 THR A N 1
ATOM 644 C CA . THR A 1 82 ? -0.007 -4.968 16.907 1.00 93.31 82 THR A CA 1
ATOM 645 C C . THR A 1 82 ? 1.511 -4.851 16.771 1.00 93.31 82 THR A C 1
ATOM 647 O O . THR A 1 82 ? 2.249 -5.698 17.277 1.00 93.31 82 THR A O 1
ATOM 650 N N . GLY A 1 83 ? 1.989 -3.802 16.092 1.00 93.44 83 GLY A N 1
ATOM 651 C CA . GLY A 1 83 ? 3.385 -3.658 15.688 1.00 93.44 83 GLY A CA 1
ATOM 652 C C . GLY A 1 83 ? 3.792 -4.641 14.590 1.00 93.44 83 GLY A C 1
ATOM 653 O O . GLY A 1 83 ? 4.983 -4.742 14.299 1.00 93.44 83 GLY A O 1
ATOM 654 N N . PHE A 1 84 ? 2.842 -5.391 14.024 1.00 94.69 84 PHE A N 1
ATOM 655 C CA . PHE A 1 84 ? 3.088 -6.342 12.951 1.00 94.69 84 PHE A CA 1
ATOM 656 C C . PHE A 1 84 ? 3.155 -5.626 11.609 1.00 94.69 84 PHE A C 1
ATOM 658 O O . PHE A 1 84 ? 2.214 -4.943 11.209 1.00 94.69 84 PHE A O 1
ATOM 665 N N . ASN A 1 85 ? 4.236 -5.869 10.881 1.00 94.81 85 ASN A N 1
ATOM 666 C CA . ASN A 1 85 ? 4.385 -5.415 9.512 1.00 94.81 85 ASN A CA 1
ATOM 667 C C . ASN A 1 85 ? 4.741 -6.604 8.625 1.00 94.81 85 ASN A C 1
ATOM 669 O O . ASN A 1 85 ? 5.491 -7.491 9.043 1.00 94.81 85 ASN A O 1
ATOM 673 N N . CYS A 1 86 ? 4.258 -6.610 7.390 1.00 95.94 86 CYS A N 1
ATOM 674 C CA . CYS A 1 86 ? 4.646 -7.604 6.402 1.00 95.94 86 CYS A CA 1
ATOM 675 C C . CYS A 1 86 ? 4.537 -7.065 4.981 1.00 95.94 86 CYS A C 1
ATOM 677 O O . CYS A 1 86 ? 3.880 -6.058 4.744 1.00 95.94 86 CYS A O 1
ATOM 679 N N . GLY A 1 87 ? 5.174 -7.722 4.020 1.00 96.62 87 GLY A N 1
ATOM 680 C CA . GLY A 1 87 ? 5.105 -7.255 2.648 1.00 96.62 87 GLY A CA 1
ATOM 681 C C . GLY A 1 87 ? 5.711 -8.189 1.624 1.00 96.62 87 GLY A C 1
ATOM 682 O O . GLY A 1 87 ? 6.545 -9.036 1.942 1.00 96.62 87 GLY A O 1
ATOM 683 N N . TRP A 1 88 ? 5.265 -8.006 0.385 1.00 97.00 88 TRP A N 1
ATOM 684 C CA . TRP A 1 88 ? 5.862 -8.602 -0.803 1.00 97.00 88 TRP A CA 1
ATOM 685 C C . TRP A 1 88 ? 6.734 -7.571 -1.493 1.00 97.00 88 TRP A C 1
ATOM 687 O O . TRP A 1 88 ? 6.260 -6.483 -1.833 1.00 97.00 88 TRP A O 1
ATOM 697 N N . HIS A 1 89 ? 7.986 -7.930 -1.738 1.00 95.25 89 HIS A N 1
ATOM 698 C CA . HIS A 1 89 ? 8.944 -7.062 -2.396 1.00 95.25 89 HIS A CA 1
ATOM 699 C C . HIS A 1 89 ? 9.539 -7.755 -3.621 1.00 95.25 89 HIS A C 1
ATOM 701 O O . HIS A 1 89 ? 9.812 -8.958 -3.622 1.00 95.25 89 HIS A O 1
ATOM 707 N N . ARG A 1 90 ? 9.751 -6.958 -4.663 1.00 93.94 90 ARG A N 1
ATOM 708 C CA . ARG A 1 90 ? 10.616 -7.255 -5.798 1.00 93.94 90 ARG A CA 1
ATOM 709 C C . ARG A 1 90 ? 11.600 -6.106 -5.908 1.00 93.94 90 ARG A C 1
ATOM 711 O O . ARG A 1 90 ? 11.328 -5.109 -6.574 1.00 93.94 90 ARG A O 1
ATOM 718 N N . ASP A 1 91 ? 12.708 -6.228 -5.195 1.00 87.81 91 ASP A N 1
ATOM 719 C CA . ASP A 1 91 ? 13.740 -5.204 -5.099 1.00 87.81 91 ASP A CA 1
ATOM 720 C C . ASP A 1 91 ? 15.137 -5.827 -4.949 1.00 87.81 91 ASP A C 1
ATOM 722 O O . ASP A 1 91 ? 15.305 -7.043 -5.048 1.00 87.81 91 ASP A O 1
ATOM 726 N N . GLY A 1 92 ? 16.152 -4.975 -4.800 1.00 82.62 92 GLY A N 1
ATOM 727 C CA . GLY A 1 92 ? 17.548 -5.392 -4.667 1.00 82.62 92 GLY A CA 1
ATOM 728 C C . GLY A 1 92 ? 18.058 -5.477 -3.228 1.00 82.62 92 GLY A C 1
ATOM 729 O O . GLY A 1 92 ? 19.252 -5.708 -3.055 1.00 82.62 92 GLY A O 1
ATOM 730 N N . ASP A 1 93 ? 17.211 -5.270 -2.215 1.00 80.25 93 ASP A N 1
ATOM 731 C CA . ASP A 1 93 ? 17.677 -5.080 -0.832 1.00 80.25 93 ASP A CA 1
ATOM 732 C C . ASP A 1 93 ? 18.016 -6.414 -0.142 1.00 80.25 93 ASP A C 1
ATOM 734 O O . ASP A 1 93 ? 18.850 -6.443 0.761 1.00 80.25 93 ASP A O 1
ATOM 738 N N . HIS A 1 94 ? 17.417 -7.518 -0.603 1.00 82.75 94 HIS A N 1
ATOM 739 C CA . HIS A 1 94 ? 17.602 -8.869 -0.056 1.00 82.75 94 HIS A CA 1
ATOM 740 C C . HIS A 1 94 ? 17.820 -9.918 -1.156 1.00 82.75 94 HIS A C 1
ATOM 742 O O . HIS A 1 94 ? 16.969 -10.792 -1.370 1.00 82.75 94 HIS A O 1
ATOM 748 N N . PRO A 1 95 ? 18.944 -9.854 -1.895 1.00 83.25 95 PRO A N 1
ATOM 749 C CA . PRO A 1 95 ? 19.206 -10.765 -3.009 1.00 83.25 95 PRO A CA 1
ATOM 750 C C . PRO A 1 95 ? 19.223 -12.244 -2.589 1.00 83.25 95 PRO A C 1
ATOM 752 O O . PRO A 1 95 ? 18.944 -13.122 -3.406 1.00 83.25 95 PRO A O 1
ATOM 755 N N . GLU A 1 96 ? 19.508 -12.536 -1.319 1.00 90.50 96 GLU A N 1
ATOM 756 C CA . GLU A 1 96 ? 19.506 -13.878 -0.738 1.00 90.50 96 GLU A CA 1
ATOM 757 C C . GLU A 1 96 ? 18.116 -14.524 -0.660 1.00 90.50 96 GLU A C 1
ATOM 759 O O . GLU A 1 96 ? 18.019 -15.750 -0.628 1.00 90.50 96 GLU A O 1
ATOM 764 N N . LEU A 1 97 ? 17.045 -13.725 -0.649 1.00 89.00 97 LEU A N 1
ATOM 765 C CA . LEU A 1 97 ? 15.661 -14.209 -0.577 1.00 89.00 97 LEU A CA 1
ATOM 766 C C . LEU A 1 97 ? 15.049 -14.462 -1.963 1.00 89.00 97 LEU A C 1
ATOM 768 O O . LEU A 1 97 ? 13.916 -14.932 -2.069 1.00 89.00 97 LEU A O 1
ATOM 772 N N . GLY A 1 98 ? 15.811 -14.185 -3.023 1.00 89.88 98 GLY A N 1
ATOM 773 C CA . GLY A 1 98 ? 15.360 -14.255 -4.405 1.00 89.88 98 GLY A CA 1
ATOM 774 C C . GLY A 1 98 ? 14.712 -12.959 -4.893 1.00 89.88 98 GLY A C 1
ATOM 775 O O . GLY A 1 98 ? 14.452 -12.022 -4.138 1.00 89.88 98 GLY A O 1
ATOM 776 N N . ALA A 1 99 ? 14.453 -12.916 -6.203 1.00 90.06 99 ALA A N 1
ATOM 777 C CA . ALA A 1 99 ? 13.979 -11.715 -6.892 1.00 90.06 99 ALA A CA 1
ATOM 778 C C . ALA A 1 99 ? 12.605 -11.228 -6.408 1.00 90.06 99 ALA A C 1
ATOM 780 O O . ALA A 1 99 ? 12.327 -10.039 -6.492 1.00 90.06 99 ALA A O 1
ATOM 781 N N . VAL A 1 100 ? 11.749 -12.131 -5.924 1.00 94.88 100 VAL A N 1
ATOM 782 C CA . VAL A 1 100 ? 10.465 -11.805 -5.294 1.00 94.88 100 VAL A CA 1
ATOM 783 C C . VAL A 1 100 ? 10.417 -12.523 -3.960 1.00 94.88 100 VAL A C 1
ATOM 785 O O . VAL A 1 100 ? 10.556 -13.746 -3.921 1.00 94.88 100 VAL A O 1
ATOM 788 N N . HIS A 1 101 ? 10.203 -11.780 -2.884 1.00 95.00 101 HIS A N 1
ATOM 789 C CA . HIS A 1 101 ? 10.251 -12.326 -1.537 1.00 95.00 101 HIS A CA 1
ATOM 790 C C . HIS A 1 101 ? 9.194 -11.705 -0.623 1.00 95.00 101 HIS A C 1
ATOM 792 O O . HIS A 1 101 ? 8.715 -10.593 -0.851 1.00 95.00 101 HIS A O 1
ATOM 798 N N . PHE A 1 102 ? 8.829 -12.454 0.418 1.00 95.12 102 PHE A N 1
ATOM 799 C CA . PHE A 1 102 ? 7.930 -12.007 1.476 1.00 95.12 102 PHE A CA 1
ATOM 800 C C . PHE A 1 102 ? 8.716 -11.786 2.764 1.00 95.12 102 PHE A C 1
ATOM 802 O O . PHE A 1 102 ? 9.515 -12.635 3.163 1.00 95.12 102 PHE A O 1
ATOM 809 N N . GLN A 1 103 ? 8.462 -10.667 3.432 1.00 93.44 103 GLN A N 1
ATOM 810 C CA . GLN A 1 103 ? 9.066 -10.328 4.716 1.00 93.44 103 GLN A CA 1
ATOM 811 C C . GLN A 1 103 ? 7.991 -10.001 5.740 1.00 93.44 103 GLN A C 1
ATOM 813 O O . GLN A 1 103 ? 6.930 -9.482 5.399 1.00 93.44 103 GLN A O 1
ATOM 818 N N . TYR A 1 104 ? 8.278 -10.280 7.008 1.00 95.19 104 TYR A N 1
ATOM 819 C CA . TYR A 1 104 ? 7.454 -9.842 8.125 1.00 95.19 104 TYR A CA 1
ATOM 820 C C . TYR A 1 104 ? 8.318 -9.516 9.341 1.00 95.19 104 TYR A C 1
ATOM 822 O O . TYR A 1 104 ? 9.408 -10.062 9.514 1.00 95.19 104 TYR A O 1
ATOM 830 N N . GLN A 1 105 ? 7.824 -8.621 10.189 1.00 92.94 105 GLN A N 1
ATOM 831 C CA . GLN A 1 105 ? 8.500 -8.171 11.401 1.00 92.94 105 GLN A CA 1
ATOM 832 C C . GLN A 1 105 ? 7.487 -7.725 12.459 1.00 92.94 105 GLN A C 1
ATOM 834 O O . GLN A 1 105 ? 6.376 -7.315 12.134 1.00 92.94 105 GLN A O 1
ATOM 839 N N . TYR A 1 106 ? 7.897 -7.778 13.727 1.00 91.62 106 TYR A N 1
ATOM 840 C CA . TYR A 1 106 ? 7.167 -7.183 14.845 1.00 91.62 106 TYR A CA 1
ATOM 841 C C . TYR A 1 106 ? 8.023 -6.089 15.481 1.00 91.62 106 TYR A C 1
ATOM 843 O O . TYR A 1 106 ? 9.124 -6.364 15.962 1.00 91.62 106 TYR A O 1
ATOM 851 N N . PHE A 1 107 ? 7.513 -4.863 15.549 1.00 81.25 107 PHE A N 1
ATOM 852 C CA . PHE A 1 107 ? 8.108 -3.809 16.361 1.00 81.25 107 PHE A CA 1
ATOM 853 C C . PHE A 1 107 ? 7.424 -3.763 17.723 1.00 81.25 107 PHE A C 1
ATOM 855 O O . PHE A 1 107 ? 6.268 -3.368 17.851 1.00 81.25 107 PHE A O 1
ATOM 862 N N . THR A 1 108 ? 8.143 -4.122 18.785 1.00 61.12 108 THR A N 1
ATOM 863 C CA . THR A 1 108 ? 7.647 -3.883 20.143 1.00 61.12 108 THR A CA 1
ATOM 864 C C . THR A 1 108 ? 7.643 -2.379 20.418 1.00 61.12 108 THR A C 1
ATOM 866 O O . THR A 1 108 ? 8.717 -1.780 20.546 1.00 61.12 108 THR A O 1
ATOM 869 N N . LYS A 1 109 ? 6.465 -1.760 20.580 1.00 54.06 109 LYS A N 1
ATOM 870 C CA . LYS A 1 109 ? 6.367 -0.455 21.252 1.00 54.06 109 LYS A CA 1
ATOM 871 C C . LYS A 1 109 ? 6.883 -0.644 22.682 1.00 54.06 109 LYS A C 1
ATOM 873 O O . LYS A 1 109 ? 6.206 -1.246 23.511 1.00 54.06 109 LYS A O 1
ATO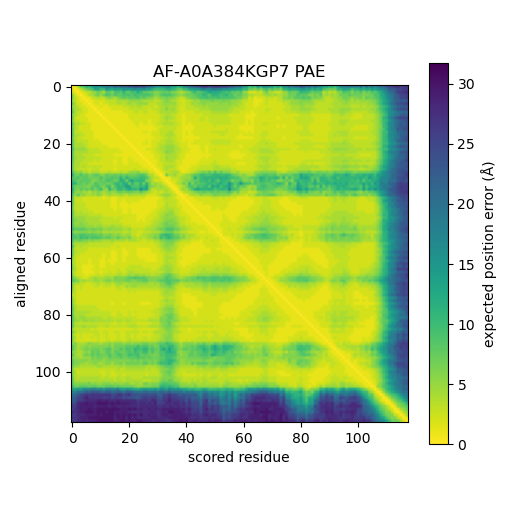M 878 N N . ARG A 1 110 ? 8.097 -0.170 22.989 1.00 46.81 110 ARG A N 1
ATOM 879 C CA . ARG A 1 110 ? 8.531 -0.061 24.390 1.00 46.81 110 ARG A CA 1
ATOM 880 C C . ARG A 1 110 ? 7.556 0.897 25.088 1.00 46.81 110 ARG A C 1
ATOM 882 O O . ARG A 1 110 ? 7.384 2.008 24.580 1.00 46.81 110 ARG A O 1
ATOM 889 N N . PRO A 1 111 ? 6.915 0.525 26.210 1.00 44.22 111 PRO A N 1
ATOM 890 C CA . PRO A 1 111 ? 6.109 1.478 26.954 1.00 44.22 111 PRO A CA 1
ATOM 891 C C . PRO A 1 111 ? 7.007 2.639 27.388 1.00 44.22 111 PRO A C 1
ATOM 893 O O . PRO A 1 111 ? 8.094 2.432 27.934 1.00 44.22 111 PRO A O 1
ATOM 896 N N . ARG A 1 112 ? 6.566 3.871 27.120 1.00 44.28 112 ARG A N 1
ATOM 897 C CA . ARG A 1 112 ? 7.173 5.073 27.692 1.00 44.28 112 ARG A CA 1
ATOM 898 C C . ARG A 1 112 ? 6.961 4.972 29.200 1.00 44.28 112 ARG A C 1
ATOM 900 O O . ARG A 1 112 ? 5.844 5.181 29.660 1.00 44.28 112 ARG A O 1
ATOM 907 N N . LEU A 1 113 ? 7.995 4.598 29.960 1.00 41.78 113 LEU A N 1
ATOM 908 C CA . LEU A 1 113 ? 7.947 4.717 31.415 1.00 41.78 113 LEU A CA 1
ATOM 909 C C . LEU A 1 113 ? 7.651 6.186 31.732 1.00 41.78 113 LEU A C 1
ATOM 911 O O . LEU A 1 113 ? 8.479 7.062 31.483 1.00 41.78 113 LEU A O 1
ATOM 915 N N . ALA A 1 114 ? 6.449 6.456 32.234 1.00 44.31 114 ALA A N 1
ATOM 916 C CA . ALA A 1 114 ? 6.172 7.699 32.920 1.00 44.31 114 ALA A CA 1
ATOM 917 C C . ALA A 1 114 ? 6.973 7.650 34.221 1.00 44.31 114 ALA A C 1
ATOM 919 O O . ALA A 1 114 ? 6.626 6.924 35.151 1.00 44.31 114 ALA A 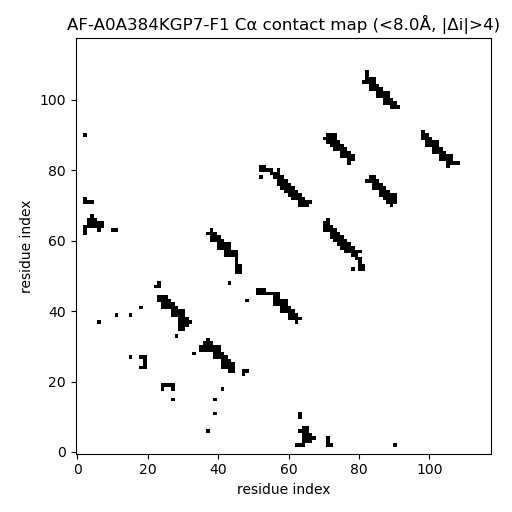O 1
ATOM 920 N N . VAL A 1 115 ? 8.092 8.369 34.254 1.00 42.78 115 VAL A N 1
ATOM 921 C CA . VAL A 1 115 ? 8.782 8.662 35.507 1.00 42.78 115 VAL A CA 1
ATOM 922 C C . VAL A 1 115 ? 7.877 9.641 36.250 1.00 42.78 115 VAL A C 1
ATOM 924 O O . VAL A 1 115 ? 7.794 10.816 35.909 1.00 42.78 115 VAL A O 1
ATOM 927 N N . SER A 1 116 ? 7.097 9.108 37.183 1.00 43.84 116 SER A N 1
ATOM 928 C CA . SER A 1 116 ? 6.403 9.884 38.202 1.00 43.84 116 SER A CA 1
ATOM 929 C C . SER A 1 116 ? 7.440 10.222 39.268 1.00 43.84 116 SER A C 1
ATOM 931 O O . SER A 1 116 ? 7.736 9.376 40.110 1.00 43.84 116 SER A O 1
ATOM 933 N N . GLU A 1 117 ? 8.021 11.419 39.217 1.00 43.16 117 GLU A N 1
ATOM 934 C CA . GLU A 1 117 ? 8.705 11.973 40.387 1.00 43.16 117 GLU A CA 1
ATOM 935 C C . GLU A 1 117 ? 7.638 12.390 41.410 1.00 43.16 117 GLU A C 1
ATOM 937 O O . GLU A 1 117 ? 6.649 13.038 41.057 1.00 43.16 117 GLU A O 1
ATOM 942 N N . ALA A 1 118 ? 7.812 11.910 42.641 1.00 52.75 118 ALA A N 1
ATOM 943 C CA . ALA A 1 118 ? 6.996 12.216 43.812 1.00 52.75 118 ALA A CA 1
ATOM 944 C C . ALA A 1 118 ? 7.558 13.425 44.568 1.00 52.75 118 ALA A C 1
ATOM 946 O O . ALA A 1 118 ? 8.796 13.614 44.521 1.00 52.75 118 ALA A O 1
#

Sequence (118 aa):
MELSGTIDSSVYEGLKDVLQRHPAVTSVSYEPDSIVKKFIQAELDPNRVVPATGPEPPTLDVEWRFVGDEPQFRIHYADPNTGFNCGWHRDGDHPELGAVHFQYQYFTKRPRLAVSEA

Radius of gyration: 16.75 Å; Cα contacts (8 Å, |Δi|>4): 219; chains: 1; bounding box: 34×30×63 Å

pLDDT: mean 87.82, std 14.92, range [41.78, 98.12]